Protein AF-A0A3B9P6A3-F1 (afdb_monomer_lite)

Sequence (168 aa):
MLKAAFFRQGESEEVLLLPADTHVDEFVAGLNRWLSVSSEVEALASCSGHWPGSMPKKVKRINRASNWPLEMHYDTPQTLGLDRLLLANATWLEFQQDLLVITMGTCITYNIVKDGAFKGGAISPGLQMRFRAMKDYTSDLPLVKGNPEAPILGTSTEGSLQAGVNVA

Structure (mmCIF, N/CA/C/O backbone):
data_AF-A0A3B9P6A3-F1
#
_entry.id   AF-A0A3B9P6A3-F1
#
loop_
_atom_site.group_PDB
_atom_site.id
_atom_site.type_symbol
_atom_site.label_atom_id
_atom_site.label_alt_id
_atom_site.label_comp_id
_atom_site.label_asym_id
_atom_site.label_entity_id
_atom_site.label_seq_id
_atom_site.pdbx_PDB_ins_code
_atom_site.Cartn_x
_atom_site.Cartn_y
_atom_site.Cartn_z
_atom_site.occupancy
_atom_site.B_iso_or_equiv
_atom_site.auth_seq_id
_atom_site.auth_comp_id
_atom_site.auth_asym_id
_atom_site.auth_atom_id
_atom_site.pdbx_PDB_model_num
ATOM 1 N N . MET A 1 1 ? 9.497 1.963 3.920 1.00 86.12 1 MET A N 1
ATOM 2 C CA . MET A 1 1 ? 9.186 3.315 4.430 1.00 86.12 1 MET A CA 1
ATOM 3 C C . MET A 1 1 ? 8.357 3.193 5.697 1.00 86.12 1 MET A C 1
ATOM 5 O O . MET A 1 1 ? 7.369 2.470 5.667 1.00 86.12 1 MET A O 1
ATOM 9 N N . LEU A 1 2 ? 8.741 3.889 6.764 1.00 89.62 2 LEU A N 1
ATOM 10 C CA . LEU A 1 2 ? 7.897 4.202 7.917 1.00 89.62 2 LEU A CA 1
ATOM 11 C C . LEU A 1 2 ? 7.116 5.475 7.603 1.00 89.62 2 LEU A C 1
ATOM 13 O O . LEU A 1 2 ? 7.660 6.412 7.013 1.00 89.62 2 LEU A O 1
ATOM 17 N N . LYS A 1 3 ? 5.835 5.487 7.962 1.00 92.88 3 LYS A N 1
ATOM 18 C CA . LYS A 1 3 ? 4.946 6.627 7.748 1.00 92.88 3 LYS A CA 1
ATOM 19 C C . LYS A 1 3 ? 4.063 6.811 8.971 1.00 92.88 3 LYS A C 1
ATOM 21 O O . LYS A 1 3 ? 3.505 5.831 9.459 1.00 92.88 3 LYS A O 1
ATOM 26 N N . ALA A 1 4 ? 3.928 8.042 9.440 1.00 94.12 4 ALA A N 1
ATOM 27 C CA . ALA A 1 4 ? 2.959 8.411 10.462 1.00 94.12 4 ALA A CA 1
ATOM 28 C C . ALA A 1 4 ? 2.490 9.845 10.237 1.00 94.12 4 ALA A C 1
ATOM 30 O O . ALA A 1 4 ? 3.199 10.639 9.623 1.00 94.12 4 ALA A O 1
ATOM 31 N N . ALA A 1 5 ? 1.307 10.168 10.737 1.00 95.31 5 ALA A N 1
ATOM 32 C CA . ALA A 1 5 ? 0.772 11.515 10.691 1.00 95.31 5 ALA A CA 1
ATOM 33 C C . ALA A 1 5 ? 0.089 11.844 12.018 1.00 95.31 5 ALA A C 1
ATOM 35 O O . ALA A 1 5 ? -0.533 10.974 12.634 1.00 95.31 5 ALA A O 1
ATOM 36 N N . PHE A 1 6 ? 0.240 13.091 12.448 1.00 94.69 6 PHE A N 1
ATOM 37 C CA . PHE A 1 6 ? -0.450 13.660 13.593 1.00 94.69 6 PHE A CA 1
ATOM 38 C C . PHE A 1 6 ? -1.627 14.490 13.097 1.00 94.69 6 PHE A C 1
ATOM 40 O O . PHE A 1 6 ? -1.457 15.354 12.236 1.00 94.69 6 PHE A O 1
ATOM 47 N N . PHE A 1 7 ? -2.811 14.208 13.634 1.00 92.56 7 PHE A N 1
ATOM 48 C CA . PHE A 1 7 ? -4.053 14.851 13.227 1.00 92.56 7 PHE A CA 1
ATOM 49 C C . PHE A 1 7 ? -4.631 15.683 14.370 1.00 92.56 7 PHE A C 1
ATOM 51 O O . PHE A 1 7 ? -4.654 15.231 15.517 1.00 92.56 7 PHE A O 1
ATOM 58 N N . ARG A 1 8 ? -5.171 16.859 14.044 1.00 89.88 8 ARG A N 1
ATOM 59 C CA . ARG A 1 8 ? -5.981 17.685 14.944 1.00 89.88 8 ARG A CA 1
ATOM 60 C C . ARG A 1 8 ? -7.248 18.103 14.209 1.00 89.88 8 ARG A C 1
ATOM 62 O O . ARG A 1 8 ? -7.180 18.574 13.085 1.00 89.88 8 ARG A O 1
ATOM 69 N N . GLN A 1 9 ? -8.409 17.893 14.833 1.00 87.56 9 GLN A N 1
ATOM 70 C CA . GLN A 1 9 ? -9.717 18.243 14.250 1.00 87.56 9 GLN A CA 1
ATOM 71 C C . GLN A 1 9 ? -9.951 17.666 12.835 1.00 87.56 9 GLN A C 1
ATOM 73 O O . GLN A 1 9 ? -10.637 18.268 12.020 1.00 87.56 9 GLN A O 1
ATOM 78 N N . GLY A 1 10 ? -9.396 16.481 12.551 1.00 84.38 10 GLY A N 1
ATOM 79 C CA . GLY A 1 10 ? -9.535 15.803 11.255 1.00 84.38 10 GLY A CA 1
ATOM 80 C C . GLY A 1 10 ? -8.490 16.196 10.206 1.00 84.38 10 GLY A C 1
ATOM 81 O O . GLY A 1 10 ? -8.373 15.511 9.195 1.00 84.38 10 GLY A O 1
ATOM 82 N N . GLU A 1 11 ? -7.673 17.219 10.459 1.00 87.75 11 GLU A N 1
ATOM 83 C CA . GLU A 1 11 ? -6.624 17.662 9.540 1.00 87.75 11 GLU A CA 1
ATOM 84 C C . GLU A 1 11 ? -5.249 17.156 9.979 1.00 87.75 11 GLU A C 1
ATOM 86 O O . GLU A 1 11 ? -4.933 17.124 11.171 1.00 87.75 11 GLU A O 1
ATOM 91 N N . SER A 1 12 ? -4.417 16.737 9.021 1.00 89.19 12 SER A N 1
ATOM 92 C CA . SER A 1 12 ? -3.033 16.349 9.305 1.00 89.19 12 SER A CA 1
ATOM 93 C C . SER A 1 12 ? -2.175 17.596 9.523 1.00 89.19 12 SER A C 1
ATOM 95 O O . SER A 1 12 ? -1.925 18.337 8.574 1.00 89.19 12 SER A O 1
ATOM 97 N N . GLU A 1 13 ? -1.685 17.800 10.744 1.00 90.81 13 GLU A N 1
ATOM 98 C CA . GLU A 1 13 ? -0.786 18.916 11.075 1.00 90.81 13 GLU A CA 1
ATOM 99 C C . GLU A 1 13 ? 0.673 18.584 10.743 1.00 90.81 13 GLU A C 1
ATOM 101 O O . GLU A 1 13 ? 1.433 19.445 10.306 1.00 90.81 13 GLU A O 1
ATOM 106 N N . GLU A 1 14 ? 1.080 17.328 10.943 1.00 93.12 14 GLU A N 1
ATOM 107 C CA . GLU A 1 14 ? 2.460 16.897 10.725 1.00 93.12 14 GLU A CA 1
ATOM 108 C C . GLU A 1 14 ? 2.513 15.475 10.158 1.00 93.12 14 GLU A C 1
ATOM 110 O O . GLU A 1 14 ? 1.732 14.606 10.550 1.00 93.12 14 GLU A O 1
ATOM 115 N N . VAL A 1 15 ? 3.462 15.220 9.253 1.00 95.06 15 VAL A N 1
ATOM 116 C CA . VAL A 1 15 ? 3.696 13.904 8.646 1.00 95.06 15 VAL A CA 1
ATOM 117 C C . VAL A 1 15 ? 5.168 13.526 8.793 1.00 95.06 15 VAL A C 1
ATOM 119 O O . VAL A 1 15 ? 6.057 14.288 8.424 1.00 95.06 15 VAL A O 1
ATOM 122 N N . LEU A 1 16 ? 5.426 12.316 9.286 1.00 93.25 16 LEU A N 1
ATOM 123 C CA . LEU A 1 16 ? 6.749 11.700 9.344 1.00 93.25 16 LEU A CA 1
ATOM 124 C C . LEU A 1 16 ? 6.866 10.641 8.250 1.00 93.25 16 LEU A C 1
ATOM 126 O O . LEU A 1 16 ? 6.068 9.702 8.200 1.00 93.25 16 LEU A O 1
ATOM 130 N N . LEU A 1 17 ? 7.880 10.772 7.393 1.00 92.81 17 LEU A N 1
ATOM 131 C CA . LEU A 1 17 ? 8.207 9.821 6.330 1.00 92.81 17 LEU A CA 1
ATOM 132 C C . LEU A 1 17 ? 9.687 9.459 6.423 1.00 92.81 17 LEU A C 1
ATOM 134 O O . LEU A 1 17 ? 10.546 10.279 6.115 1.00 92.81 17 LEU A O 1
ATOM 138 N N . LEU A 1 18 ? 9.979 8.223 6.823 1.00 89.94 18 LEU A N 1
ATOM 139 C CA . LEU A 1 18 ? 11.347 7.750 7.037 1.00 89.94 18 LEU A CA 1
ATOM 140 C C . LEU A 1 18 ? 11.605 6.435 6.275 1.00 89.94 18 LEU A C 1
ATOM 142 O O . LEU A 1 18 ? 10.673 5.660 6.030 1.00 89.94 18 LEU A O 1
ATOM 146 N N . PRO A 1 19 ? 12.848 6.128 5.874 1.00 86.19 19 PRO A N 1
ATOM 147 C CA . PRO A 1 19 ? 13.219 4.795 5.387 1.00 86.19 19 PRO A CA 1
ATOM 148 C C . PRO A 1 19 ? 12.946 3.700 6.443 1.00 86.19 19 PRO A C 1
ATOM 150 O O . PRO A 1 19 ? 13.052 3.957 7.638 1.00 86.19 19 PRO A O 1
ATOM 153 N N . ALA A 1 20 ? 12.554 2.484 6.022 1.00 70.62 20 ALA A N 1
ATOM 154 C CA . ALA A 1 20 ? 12.029 1.454 6.942 1.00 70.62 20 ALA A CA 1
ATOM 155 C C . ALA A 1 20 ? 13.045 0.837 7.911 1.00 70.62 20 ALA A C 1
ATOM 157 O O . ALA A 1 20 ? 12.653 0.444 9.007 1.00 70.62 20 ALA A O 1
ATOM 158 N N . ASP A 1 21 ? 14.322 0.803 7.533 1.00 71.31 21 ASP A N 1
ATOM 159 C CA . ASP A 1 21 ? 15.276 -0.122 8.154 1.00 71.31 21 ASP A CA 1
ATOM 160 C C . ASP A 1 21 ? 16.417 0.583 8.904 1.00 71.31 21 ASP A C 1
ATOM 162 O O . ASP A 1 21 ? 17.205 -0.068 9.580 1.00 71.31 21 ASP A O 1
ATOM 166 N N . THR A 1 22 ? 16.498 1.916 8.828 1.00 75.75 22 THR A N 1
ATOM 167 C CA . THR A 1 22 ? 17.587 2.704 9.440 1.00 75.75 22 THR A CA 1
ATOM 168 C C . THR A 1 22 ? 17.113 3.773 10.427 1.00 75.75 22 THR A C 1
ATOM 170 O O . THR A 1 22 ? 17.944 4.409 11.064 1.00 75.75 22 THR A O 1
ATOM 173 N N . HIS A 1 23 ? 15.797 3.966 10.588 1.00 85.62 23 HIS A N 1
ATOM 174 C CA . HIS A 1 23 ? 15.233 5.103 11.338 1.00 85.62 23 HIS A CA 1
ATOM 175 C C . HIS A 1 23 ? 14.094 4.717 12.293 1.00 85.62 23 HIS A C 1
ATOM 177 O O . HIS A 1 23 ? 13.225 5.535 12.587 1.00 85.62 23 HIS A O 1
ATOM 183 N N . VAL A 1 24 ? 14.061 3.474 12.786 1.00 88.81 24 VAL A N 1
ATOM 184 C CA . VAL A 1 24 ? 13.012 3.035 13.729 1.00 88.81 24 VAL A CA 1
ATOM 185 C C . VAL A 1 24 ? 13.034 3.871 15.012 1.00 88.81 24 VAL A C 1
ATOM 187 O O . VAL A 1 24 ? 11.978 4.295 15.474 1.00 88.81 24 VAL A O 1
ATOM 190 N N . ASP A 1 25 ? 14.216 4.167 15.555 1.00 90.75 25 ASP A N 1
ATOM 191 C CA . ASP A 1 25 ? 14.341 4.960 16.784 1.00 90.75 25 ASP A CA 1
ATOM 192 C C . ASP A 1 25 ? 13.911 6.417 16.579 1.00 90.75 25 ASP A C 1
ATOM 194 O O . ASP A 1 25 ? 13.189 6.972 17.405 1.00 90.75 25 ASP A O 1
ATOM 198 N N . GLU A 1 26 ? 14.280 7.018 15.446 1.00 92.69 26 GLU A N 1
ATOM 199 C CA . GLU A 1 26 ? 13.836 8.363 15.060 1.00 92.69 26 GLU A CA 1
ATOM 200 C C . GLU A 1 26 ? 12.313 8.415 14.883 1.00 92.69 26 GLU A C 1
ATOM 202 O O . GLU A 1 26 ? 11.646 9.322 15.384 1.00 92.69 26 GLU A O 1
ATOM 207 N N . PHE A 1 27 ? 11.742 7.398 14.237 1.00 93.25 27 PHE A N 1
ATOM 208 C CA . PHE A 1 27 ? 10.301 7.266 14.078 1.00 93.25 27 PHE A CA 1
ATOM 209 C C . PHE A 1 27 ? 9.594 7.178 15.435 1.00 93.25 27 PHE A C 1
ATOM 211 O O . PHE A 1 27 ? 8.649 7.923 15.693 1.00 93.25 27 PHE A O 1
ATOM 218 N N . VAL A 1 28 ? 10.081 6.320 16.336 1.00 93.25 28 VAL A N 1
ATOM 219 C CA . VAL A 1 28 ? 9.543 6.170 17.697 1.00 93.25 28 VAL A CA 1
ATOM 220 C C . VAL A 1 28 ? 9.685 7.463 18.507 1.00 93.25 28 VAL A C 1
ATOM 222 O O . VAL A 1 28 ? 8.759 7.830 19.235 1.00 93.25 28 VAL A O 1
ATOM 225 N N . ALA A 1 29 ? 10.798 8.187 18.372 1.00 93.62 29 ALA A N 1
ATOM 226 C CA . ALA A 1 29 ? 10.992 9.482 19.021 1.00 93.62 29 ALA A CA 1
ATOM 227 C C . ALA A 1 29 ? 9.955 10.516 18.549 1.00 93.62 29 ALA A C 1
ATOM 229 O O . ALA A 1 29 ? 9.345 11.196 19.379 1.00 93.62 29 ALA A O 1
ATOM 230 N N . GLY A 1 30 ? 9.685 10.576 17.240 1.00 93.81 30 GLY A N 1
ATOM 231 C CA . GLY A 1 30 ? 8.635 11.419 16.667 1.00 93.81 30 GLY A CA 1
ATOM 232 C C . GLY A 1 30 ? 7.241 11.094 17.217 1.00 93.81 30 GLY A C 1
ATOM 233 O O . GLY A 1 30 ? 6.507 11.999 17.616 1.00 93.81 30 GLY A O 1
ATOM 234 N N . LEU A 1 31 ? 6.907 9.804 17.342 1.00 94.31 31 LEU A N 1
ATOM 235 C CA . LEU A 1 31 ? 5.644 9.371 17.951 1.00 94.31 31 LEU A CA 1
ATOM 236 C C . LEU A 1 31 ? 5.536 9.781 19.426 1.00 94.31 31 LEU A C 1
ATOM 238 O O . LEU A 1 31 ? 4.493 10.276 19.847 1.00 94.31 31 LEU A O 1
ATOM 242 N N . ASN A 1 32 ? 6.597 9.605 20.219 1.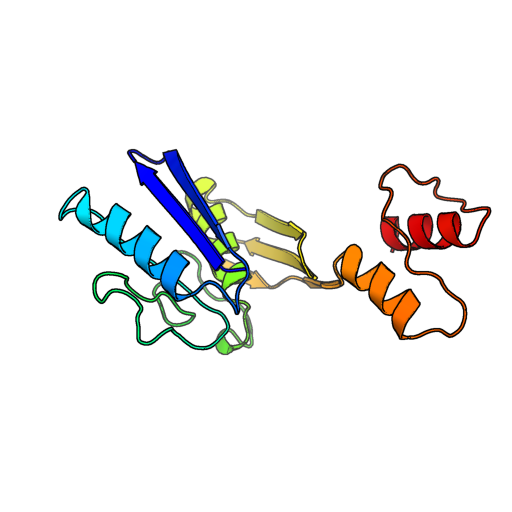00 94.62 32 ASN A N 1
ATOM 243 C CA . ASN A 1 32 ? 6.598 9.994 21.633 1.00 94.62 32 ASN A CA 1
ATOM 244 C C . ASN A 1 32 ? 6.400 11.501 21.820 1.00 94.62 32 ASN A C 1
ATOM 246 O O . ASN A 1 32 ? 5.674 11.914 22.725 1.00 94.62 32 ASN A O 1
ATOM 250 N N . ARG A 1 33 ? 6.992 12.318 20.940 1.00 94.88 33 ARG A N 1
ATOM 251 C CA . ARG A 1 33 ? 6.766 13.767 20.920 1.00 94.88 33 ARG A CA 1
ATOM 252 C C . ARG A 1 33 ? 5.280 14.077 20.732 1.00 94.88 33 ARG A C 1
ATOM 254 O O . ARG A 1 33 ? 4.723 14.803 21.548 1.00 94.88 33 ARG A O 1
ATOM 261 N N . TRP A 1 34 ? 4.610 13.480 19.747 1.00 94.75 34 TRP A N 1
ATOM 262 C CA . TRP A 1 34 ? 3.168 13.689 19.543 1.00 94.75 34 TRP A CA 1
ATOM 263 C C . TRP A 1 34 ? 2.312 13.181 20.707 1.00 94.75 34 TRP A C 1
ATOM 265 O O . TRP A 1 34 ? 1.407 13.875 21.161 1.00 94.75 34 TRP A O 1
ATOM 275 N N . LEU A 1 35 ? 2.641 12.014 21.262 1.00 93.25 35 LEU A N 1
ATOM 276 C CA . LEU A 1 35 ? 1.946 11.435 22.418 1.00 93.25 35 LEU A CA 1
ATOM 277 C C . LEU A 1 35 ? 2.113 12.246 23.715 1.00 93.25 35 LEU A C 1
ATOM 279 O O . LEU A 1 35 ? 1.375 12.009 24.674 1.00 93.25 35 LEU A O 1
ATOM 283 N N . SER A 1 36 ? 3.083 13.164 23.771 1.00 92.56 36 SER A N 1
ATOM 284 C CA . SER A 1 36 ? 3.281 14.082 24.899 1.00 92.56 36 SER A CA 1
ATOM 285 C C . SER A 1 36 ? 2.453 15.367 24.810 1.00 92.56 36 SER A C 1
ATOM 287 O O . SER A 1 36 ? 2.330 16.061 25.816 1.00 92.56 36 SER A O 1
ATOM 289 N N . VAL A 1 37 ? 1.851 15.671 23.649 1.00 90.31 37 VAL A N 1
ATOM 290 C CA . VAL A 1 37 ? 1.073 16.908 23.439 1.00 90.31 37 VAL A CA 1
ATOM 291 C C . VAL A 1 37 ? -0.192 16.938 24.305 1.00 90.31 37 VAL A C 1
ATOM 293 O O . VAL A 1 37 ? -0.563 17.991 24.813 1.00 90.31 37 VAL A O 1
ATOM 296 N N . SER A 1 38 ? -0.861 15.795 24.482 1.00 85.19 38 SER A N 1
ATOM 297 C CA . SER A 1 38 ? -2.039 15.653 25.347 1.00 85.19 38 SER A CA 1
ATOM 298 C C . SER A 1 38 ? -2.235 14.192 25.764 1.00 85.19 38 SER A C 1
ATOM 300 O O . SER A 1 38 ? -1.848 13.268 25.048 1.00 85.19 38 SER A O 1
ATOM 302 N N . SER A 1 39 ? -2.874 13.965 26.915 1.00 83.00 39 SER A N 1
ATOM 303 C CA . SER A 1 39 ? -3.304 12.629 27.347 1.00 83.00 39 SER A CA 1
ATOM 304 C C . SER A 1 39 ? -4.424 12.036 26.488 1.00 83.00 39 SER A C 1
ATOM 306 O O . SER A 1 39 ? -4.617 10.825 26.530 1.00 83.00 39 SER A O 1
ATOM 308 N N . GLU A 1 40 ? -5.140 12.867 25.728 1.00 86.69 40 GLU A N 1
ATOM 309 C CA . GLU A 1 40 ? -6.273 12.468 24.879 1.00 86.69 40 GLU A CA 1
ATOM 310 C C . GLU A 1 40 ? -5.852 11.943 23.500 1.00 86.69 40 GLU A C 1
ATOM 312 O O . GLU A 1 40 ? -6.685 11.431 22.759 1.00 86.69 40 GLU A O 1
ATOM 317 N N . VAL A 1 41 ? -4.569 12.058 23.137 1.00 86.00 41 VAL A N 1
ATOM 318 C CA . VAL A 1 41 ? -4.078 11.576 21.841 1.00 86.00 41 VAL A CA 1
ATOM 319 C C . VAL A 1 41 ? -4.232 10.058 21.763 1.00 86.00 41 VAL A C 1
ATOM 321 O O . VAL A 1 41 ? -3.537 9.306 22.453 1.00 86.00 41 VAL A O 1
ATOM 324 N N . GLU A 1 42 ? -5.105 9.603 20.869 1.00 90.38 42 GLU A N 1
ATOM 325 C CA . GLU A 1 42 ? -5.169 8.206 20.465 1.00 90.38 42 GLU A CA 1
ATOM 326 C C . GLU A 1 42 ? -4.179 7.940 19.330 1.00 90.38 42 GLU A C 1
ATOM 328 O O . GLU A 1 42 ? -4.100 8.692 18.361 1.00 90.38 42 GLU A O 1
ATOM 333 N N . ALA A 1 43 ? -3.423 6.848 19.433 1.00 93.69 43 ALA A N 1
ATOM 334 C CA . ALA A 1 43 ? -2.496 6.437 18.389 1.00 93.69 43 ALA A CA 1
ATOM 335 C C . ALA A 1 43 ? -2.783 5.006 17.949 1.00 93.69 43 ALA A C 1
ATOM 337 O O . ALA A 1 43 ? -2.840 4.082 18.765 1.00 93.69 43 ALA A O 1
ATOM 338 N N . LEU A 1 44 ? -2.920 4.833 16.639 1.00 93.88 44 LEU A N 1
ATOM 339 C CA . LEU A 1 44 ? -3.124 3.554 15.976 1.00 93.88 44 LEU A CA 1
ATOM 340 C C . LEU A 1 44 ? -1.982 3.340 14.986 1.00 93.88 44 LEU A C 1
ATOM 342 O O . LEU A 1 44 ? -1.611 4.258 14.257 1.00 93.88 44 LEU A O 1
ATOM 346 N N . ALA A 1 45 ? -1.420 2.135 14.945 1.00 93.50 45 ALA A N 1
ATOM 347 C CA . ALA A 1 45 ? -0.388 1.805 13.969 1.00 93.50 45 ALA A CA 1
ATOM 348 C C . ALA A 1 45 ? -0.484 0.362 13.486 1.00 93.50 45 ALA A C 1
ATOM 350 O O . ALA A 1 45 ? -0.958 -0.537 14.184 1.00 93.50 45 ALA A O 1
ATOM 351 N N . SER A 1 46 ? 0.010 0.149 12.272 1.00 92.31 46 SER A N 1
ATOM 352 C CA . SER A 1 46 ? 0.008 -1.133 11.584 1.00 92.31 46 SER A CA 1
ATOM 353 C C . SER A 1 46 ? 1.379 -1.374 10.945 1.00 92.31 46 SER A C 1
ATOM 355 O O . SER A 1 46 ? 2.073 -0.421 10.589 1.00 92.31 46 SER A O 1
ATOM 357 N N . CYS A 1 47 ? 1.781 -2.635 10.797 1.00 88.31 47 CYS A N 1
ATOM 358 C CA . CYS A 1 47 ? 3.012 -3.005 10.102 1.00 88.31 47 CYS A CA 1
ATOM 359 C C . CYS A 1 47 ? 2.822 -4.332 9.356 1.00 88.31 47 CYS A C 1
ATOM 361 O O . CYS A 1 47 ? 2.159 -5.245 9.854 1.00 88.31 47 CYS A O 1
ATOM 363 N N . SER A 1 48 ? 3.412 -4.447 8.165 1.00 79.12 48 SER A N 1
ATOM 364 C CA . SER A 1 48 ? 3.465 -5.703 7.403 1.00 79.12 48 SER A CA 1
ATOM 365 C C . SER A 1 48 ? 4.544 -6.663 7.917 1.00 79.12 48 SER A C 1
ATOM 367 O O . SER A 1 48 ? 4.451 -7.861 7.666 1.00 79.12 48 SER A O 1
ATOM 369 N N . GLY A 1 49 ? 5.538 -6.147 8.647 1.00 80.38 49 GLY A N 1
ATOM 370 C CA . GLY A 1 49 ? 6.647 -6.908 9.222 1.00 80.38 49 GLY A CA 1
ATOM 371 C C . GLY A 1 49 ? 6.620 -6.981 10.749 1.00 80.38 49 GLY A C 1
ATOM 372 O O . GLY A 1 49 ? 5.560 -6.974 11.383 1.00 80.38 49 GLY A O 1
ATOM 373 N N . HIS A 1 50 ? 7.813 -7.056 11.338 1.00 85.38 50 HIS A N 1
ATOM 374 C CA . HIS A 1 50 ? 8.003 -7.095 12.784 1.00 85.38 50 HIS A CA 1
ATOM 375 C C . HIS A 1 50 ? 7.486 -5.813 13.456 1.00 85.38 50 HIS A C 1
ATOM 377 O O . HIS A 1 50 ? 7.706 -4.709 12.961 1.00 85.38 50 HIS A O 1
ATOM 383 N N . TRP A 1 51 ? 6.801 -5.969 14.590 1.00 88.69 51 TRP A N 1
ATOM 384 C CA . TRP A 1 51 ? 6.373 -4.848 15.423 1.00 88.69 51 TRP A CA 1
ATOM 385 C C . TRP A 1 51 ? 7.538 -4.424 16.324 1.00 88.69 51 TRP A C 1
ATOM 387 O O . TRP A 1 51 ? 7.954 -5.248 17.139 1.00 88.69 51 TRP A O 1
ATOM 397 N N . PRO A 1 52 ? 8.064 -3.189 16.215 1.00 87.38 52 PRO A N 1
ATOM 398 C CA . PRO A 1 52 ? 9.225 -2.780 16.996 1.00 87.38 52 PRO A CA 1
ATOM 399 C C . PRO A 1 52 ? 8.982 -2.911 18.503 1.00 87.38 52 PRO A C 1
ATOM 401 O O . PRO A 1 52 ? 7.989 -2.405 19.024 1.00 87.38 52 PRO A O 1
ATOM 404 N N . GLY A 1 53 ? 9.908 -3.546 19.226 1.00 89.12 53 GLY A N 1
ATOM 405 C CA . GLY A 1 53 ? 9.838 -3.636 20.691 1.00 89.12 53 GLY A CA 1
ATOM 406 C C . GLY A 1 53 ? 9.908 -2.270 21.390 1.00 89.12 53 GLY A C 1
ATOM 407 O O . GLY A 1 53 ? 9.380 -2.114 22.487 1.00 89.12 53 GLY A O 1
ATOM 408 N N . SER A 1 54 ? 10.507 -1.273 20.731 1.00 90.94 54 SER A N 1
ATOM 409 C CA . SER A 1 54 ? 10.574 0.122 21.179 1.00 90.94 54 SER A CA 1
ATOM 410 C C . SER A 1 54 ? 9.283 0.915 20.943 1.00 90.94 54 SER A C 1
ATOM 412 O O . SER A 1 54 ? 9.195 2.066 21.367 1.00 90.94 54 SER A O 1
ATOM 414 N N . MET A 1 55 ? 8.269 0.332 20.292 1.00 92.62 55 MET A N 1
ATOM 415 C CA . MET A 1 55 ? 7.029 1.042 19.993 1.00 92.62 55 MET A CA 1
ATOM 416 C C . MET A 1 55 ? 6.325 1.495 21.287 1.00 92.62 55 MET A C 1
ATOM 418 O O . MET A 1 55 ? 6.174 0.687 22.212 1.00 92.62 55 MET A O 1
ATOM 422 N N . PRO A 1 56 ? 5.854 2.754 21.387 1.00 93.19 56 PRO A N 1
ATOM 423 C CA . PRO A 1 56 ? 5.249 3.241 22.622 1.00 93.19 56 PRO A CA 1
ATOM 424 C C . PRO A 1 56 ? 3.992 2.441 22.983 1.00 93.19 56 PRO A C 1
ATOM 426 O O . PRO A 1 56 ? 3.117 2.241 22.144 1.00 93.19 56 PRO A O 1
ATOM 429 N N . LYS A 1 57 ? 3.850 2.041 24.256 1.00 91.06 57 LYS A N 1
ATOM 430 C CA . LYS A 1 57 ? 2.717 1.215 24.735 1.00 91.06 57 LYS A CA 1
ATOM 431 C C . LYS A 1 57 ? 1.335 1.837 24.498 1.00 91.06 57 LYS A C 1
ATOM 433 O O . LYS A 1 57 ? 0.349 1.112 24.443 1.00 91.06 57 LYS A O 1
ATOM 438 N N . LYS A 1 58 ? 1.260 3.169 24.387 1.00 91.50 58 LYS A N 1
ATOM 439 C CA . LYS A 1 58 ? 0.020 3.896 24.071 1.00 91.50 58 LYS A CA 1
ATOM 440 C C . LYS A 1 58 ? -0.434 3.697 22.620 1.00 91.50 58 LYS A C 1
ATOM 442 O O . LYS A 1 58 ? -1.604 3.921 22.331 1.00 91.50 58 LYS A O 1
ATOM 447 N N . VAL A 1 59 ? 0.462 3.284 21.719 1.00 94.75 59 VAL A N 1
ATOM 448 C CA . VAL A 1 59 ? 0.108 3.009 20.326 1.00 94.75 59 VAL A CA 1
ATOM 449 C C . VAL A 1 59 ? -0.578 1.651 20.242 1.00 94.75 59 VAL A C 1
ATOM 451 O O . VAL A 1 59 ? 0.035 0.602 20.446 1.00 94.75 59 VAL A O 1
ATOM 454 N N . LYS A 1 60 ? -1.864 1.672 19.908 1.00 93.50 60 LYS A N 1
ATOM 455 C CA . LYS A 1 60 ? -2.679 0.476 19.711 1.00 93.50 60 LYS A CA 1
ATOM 456 C C . LYS A 1 60 ? -2.352 -0.130 18.341 1.00 93.50 60 LYS A C 1
ATOM 458 O O . LYS A 1 60 ? -2.393 0.547 17.312 1.00 93.50 60 LYS A O 1
ATOM 463 N N . ARG A 1 61 ? -2.026 -1.423 18.315 1.00 93.19 61 ARG A N 1
ATOM 464 C CA . ARG A 1 61 ? -1.763 -2.146 17.065 1.00 93.19 61 ARG A CA 1
ATOM 465 C C . ARG A 1 61 ? -3.073 -2.521 16.382 1.00 93.19 61 ARG A C 1
ATOM 467 O O . ARG A 1 61 ? -3.863 -3.268 16.954 1.00 93.19 61 ARG A O 1
ATOM 474 N N . ILE A 1 62 ? -3.243 -2.096 15.135 1.00 93.50 62 ILE A N 1
ATOM 475 C CA . ILE A 1 62 ? -4.319 -2.568 14.255 1.00 93.50 62 ILE A CA 1
ATOM 476 C C . ILE A 1 62 ? -3.789 -3.653 13.319 1.00 93.50 62 ILE A C 1
ATOM 478 O O . ILE A 1 62 ? -2.654 -3.594 12.836 1.00 93.50 62 ILE A O 1
ATOM 482 N N . ASN A 1 63 ? -4.590 -4.692 13.110 1.00 92.38 63 ASN A N 1
ATOM 483 C CA . ASN A 1 63 ? -4.236 -5.843 12.290 1.00 92.38 63 ASN A CA 1
ATOM 484 C C . ASN A 1 63 ? -5.490 -6.436 11.625 1.00 92.38 63 ASN A C 1
ATOM 486 O O . ASN A 1 63 ? -6.597 -5.940 11.796 1.00 92.38 63 ASN A O 1
ATOM 490 N N . ARG A 1 64 ? -5.325 -7.513 10.854 1.00 91.12 64 ARG A N 1
ATOM 491 C CA . ARG A 1 64 ? -6.421 -8.134 10.088 1.00 91.12 64 ARG A CA 1
ATOM 492 C C . ARG A 1 64 ? -7.591 -8.618 10.949 1.00 91.12 64 ARG A C 1
ATOM 494 O O . ARG A 1 64 ? -8.705 -8.639 10.457 1.00 91.12 64 ARG A O 1
ATOM 501 N N . ALA A 1 65 ? -7.337 -8.986 12.203 1.00 90.12 65 ALA A N 1
ATOM 502 C CA . ALA A 1 65 ? -8.346 -9.450 13.152 1.00 90.12 65 ALA A CA 1
ATOM 503 C C . ALA A 1 65 ? -8.976 -8.314 13.980 1.00 90.12 65 ALA A C 1
ATOM 505 O O . ALA A 1 65 ? -9.797 -8.583 14.851 1.00 90.12 65 ALA A O 1
ATOM 506 N N . SER A 1 66 ? -8.579 -7.056 13.760 1.00 92.75 66 SER A N 1
ATOM 507 C CA . SER A 1 66 ? -9.275 -5.904 14.337 1.00 92.75 66 SER A CA 1
ATOM 508 C C . SER A 1 66 ? -10.710 -5.805 13.800 1.00 92.75 66 SER A C 1
ATOM 510 O O . SER A 1 66 ? -11.027 -6.366 12.754 1.00 92.75 66 SER A O 1
ATOM 512 N N . ASN A 1 67 ? -11.575 -5.072 14.502 1.00 92.44 67 ASN A N 1
ATOM 513 C CA . ASN A 1 67 ? -12.924 -4.799 14.013 1.00 92.44 67 ASN A CA 1
ATOM 514 C C . ASN A 1 67 ? -12.854 -3.759 12.891 1.00 92.44 67 ASN A C 1
ATOM 516 O O . ASN A 1 67 ? -12.344 -2.658 13.105 1.00 92.44 67 ASN A O 1
ATOM 520 N N . TRP A 1 68 ? -13.364 -4.115 11.714 1.00 95.44 68 TRP A N 1
ATOM 521 C CA . TRP A 1 68 ? -13.362 -3.266 10.525 1.00 95.44 68 TRP A CA 1
ATOM 522 C C . TRP A 1 68 ? -14.791 -2.843 10.157 1.00 95.44 68 TRP A C 1
ATOM 524 O O . TRP A 1 68 ? -15.703 -3.653 10.314 1.00 95.44 68 TRP A O 1
ATOM 534 N N . PRO A 1 69 ? -14.998 -1.601 9.678 1.00 96.06 69 PRO A N 1
ATOM 535 C CA . PRO A 1 69 ? -16.297 -1.134 9.187 1.00 96.06 69 PRO A CA 1
ATOM 536 C C . PRO A 1 69 ? -16.915 -1.984 8.070 1.00 96.06 69 PRO A C 1
ATOM 538 O O . PRO A 1 69 ? -18.132 -2.124 8.020 1.00 96.06 69 PRO A O 1
ATOM 541 N N . LEU A 1 70 ? -16.088 -2.509 7.165 1.00 97.50 70 LEU A N 1
ATOM 542 C CA . LEU A 1 70 ? -16.525 -3.338 6.046 1.00 97.50 70 LEU A CA 1
ATOM 543 C C . LEU A 1 70 ? -16.651 -4.809 6.441 1.00 97.50 70 LEU A C 1
ATOM 545 O O . LEU A 1 70 ? -15.772 -5.363 7.107 1.00 97.50 70 LEU A O 1
ATOM 549 N N . GLU A 1 71 ? -17.676 -5.475 5.912 1.00 96.81 71 GLU A N 1
ATOM 550 C CA . GLU A 1 71 ? -17.733 -6.936 5.918 1.00 96.81 71 GLU A CA 1
ATOM 551 C C . GLU A 1 71 ? -16.619 -7.522 5.039 1.00 96.81 71 GLU A C 1
ATOM 553 O O . GLU A 1 71 ? -16.268 -6.995 3.979 1.00 96.81 71 GLU A O 1
ATOM 558 N N . MET A 1 72 ? -16.051 -8.648 5.466 1.00 96.12 72 MET A N 1
ATOM 559 C CA . MET A 1 72 ? -14.914 -9.270 4.789 1.00 96.12 72 MET A CA 1
ATOM 560 C C . MET A 1 72 ? -15.364 -10.418 3.891 1.00 96.12 72 MET A C 1
ATOM 562 O O . MET A 1 72 ? -15.450 -11.562 4.326 1.00 96.12 72 MET A O 1
ATOM 566 N N . HIS A 1 73 ? -15.624 -10.111 2.619 1.00 96.62 73 HIS A N 1
ATOM 567 C CA . HIS A 1 73 ? -16.015 -11.081 1.591 1.00 96.62 73 HIS A CA 1
ATOM 568 C C . HIS A 1 73 ? -14.828 -11.375 0.673 1.00 96.62 73 HIS A C 1
ATOM 570 O O . HIS A 1 73 ? -14.810 -11.054 -0.515 1.00 96.62 73 HIS A O 1
ATOM 576 N N . TYR A 1 74 ? -13.802 -11.970 1.267 1.00 96.06 74 TYR A N 1
ATOM 577 C CA . TYR A 1 74 ? -12.583 -12.376 0.589 1.00 96.06 74 TYR A CA 1
ATOM 578 C C . TYR A 1 74 ? -12.252 -13.792 1.042 1.00 96.06 74 TYR A C 1
ATOM 580 O O . TYR A 1 74 ? -12.268 -14.038 2.242 1.00 96.06 74 TYR A O 1
ATOM 588 N N . ASP A 1 75 ? -11.945 -14.704 0.120 1.00 97.00 75 ASP A N 1
ATOM 589 C CA . ASP A 1 75 ? -11.814 -16.138 0.440 1.00 97.00 75 ASP A CA 1
ATOM 590 C C . ASP A 1 75 ? -10.702 -16.432 1.457 1.00 97.00 75 ASP A C 1
ATOM 592 O O . ASP A 1 75 ? -10.770 -17.385 2.232 1.00 97.00 75 ASP A O 1
ATOM 596 N N . THR A 1 76 ? -9.660 -15.598 1.469 1.00 95.44 76 THR A N 1
ATOM 597 C CA . THR A 1 76 ? -8.508 -15.740 2.364 1.00 95.44 76 THR A CA 1
ATOM 598 C C . THR A 1 76 ? -8.230 -14.427 3.105 1.00 95.44 76 THR A C 1
ATOM 600 O O . THR A 1 76 ? -7.228 -13.760 2.828 1.00 95.44 76 THR A O 1
ATOM 603 N N . PRO A 1 77 ? -9.094 -13.993 4.038 1.00 93.69 77 PRO A N 1
ATOM 604 C CA . PRO A 1 77 ? -8.977 -12.679 4.683 1.00 93.69 77 PRO A CA 1
ATOM 605 C C . PRO A 1 77 ? -7.649 -12.504 5.444 1.00 93.69 77 PRO A C 1
ATOM 607 O O . PRO A 1 77 ? -7.099 -11.406 5.522 1.00 93.69 77 PRO A O 1
ATOM 610 N N . GLN A 1 78 ? -7.061 -13.600 5.924 1.00 92.25 78 GLN A N 1
ATOM 611 C CA . GLN A 1 78 ? -5.752 -13.649 6.574 1.00 92.25 78 GLN A CA 1
ATOM 612 C C . GLN A 1 78 ? -4.576 -13.284 5.654 1.00 92.25 78 GLN A C 1
ATOM 614 O O . GLN A 1 78 ? -3.535 -12.855 6.152 1.00 92.25 78 GLN A O 1
ATOM 619 N N . THR A 1 79 ? -4.716 -13.435 4.332 1.00 93.25 79 THR A N 1
ATOM 620 C CA . THR A 1 79 ? -3.657 -13.100 3.362 1.00 93.25 79 THR A CA 1
ATOM 621 C C . THR A 1 79 ? -3.785 -11.678 2.819 1.00 93.25 79 THR A C 1
ATOM 623 O O . THR A 1 79 ? -2.849 -11.182 2.192 1.00 93.25 79 THR A O 1
ATOM 626 N N . LEU A 1 80 ? -4.906 -10.990 3.075 1.00 94.50 80 LEU A N 1
ATOM 627 C CA . LEU A 1 80 ? -5.152 -9.652 2.545 1.00 94.50 80 LEU A CA 1
ATOM 628 C C . LEU A 1 80 ? -4.075 -8.659 3.014 1.00 94.50 80 LEU A C 1
ATOM 630 O O . LEU A 1 80 ? -3.673 -8.651 4.180 1.00 94.50 80 LEU A O 1
ATOM 634 N N . GLY A 1 81 ? -3.592 -7.806 2.111 1.00 93.12 81 GLY A N 1
ATOM 635 C CA . GLY A 1 81 ? -2.676 -6.718 2.459 1.00 93.12 81 GLY A CA 1
ATOM 636 C C . GLY A 1 81 ? -3.305 -5.782 3.495 1.00 93.12 81 GLY A C 1
ATOM 637 O O . GLY A 1 81 ? -4.453 -5.370 3.346 1.00 93.12 81 GLY A O 1
ATOM 638 N N . LEU A 1 82 ? -2.573 -5.463 4.566 1.00 92.69 82 LEU A N 1
ATOM 639 C CA . LEU A 1 82 ? -3.097 -4.600 5.631 1.00 92.69 82 LEU A CA 1
ATOM 640 C C . LEU A 1 82 ? -3.308 -3.162 5.139 1.00 92.69 82 LEU A C 1
ATOM 642 O O . LEU A 1 82 ? -4.242 -2.496 5.563 1.00 92.69 82 LEU A O 1
ATOM 646 N N . ASP A 1 83 ? -2.479 -2.719 4.199 1.00 92.31 83 ASP A N 1
ATOM 647 C CA . ASP A 1 83 ? -2.649 -1.476 3.452 1.00 92.31 83 ASP A CA 1
ATOM 648 C C . ASP A 1 83 ? -3.957 -1.465 2.649 1.00 92.31 83 ASP A C 1
ATOM 650 O O . ASP A 1 83 ? -4.737 -0.524 2.772 1.00 92.31 83 ASP A O 1
ATOM 654 N N . ARG A 1 84 ? -4.242 -2.533 1.895 1.00 95.56 84 ARG A N 1
ATOM 655 C CA . ARG A 1 84 ? -5.491 -2.693 1.132 1.00 95.56 84 ARG A CA 1
ATOM 656 C C . ARG A 1 84 ? -6.715 -2.622 2.046 1.00 95.56 84 ARG A C 1
ATOM 658 O O . ARG A 1 84 ? -7.682 -1.939 1.720 1.00 95.56 84 ARG A O 1
ATOM 665 N N . LEU A 1 85 ? -6.646 -3.286 3.201 1.00 95.06 85 LEU A N 1
ATOM 666 C CA . LEU A 1 85 ? -7.708 -3.287 4.207 1.00 95.06 85 LEU A CA 1
ATOM 667 C C . LEU A 1 85 ? -7.930 -1.896 4.816 1.00 95.06 85 LEU A C 1
ATOM 669 O O . LEU A 1 85 ? -9.069 -1.440 4.895 1.00 95.06 85 LEU A O 1
ATOM 673 N N . LEU A 1 86 ? -6.851 -1.211 5.207 1.00 94.88 86 LEU A N 1
ATOM 674 C CA . LEU A 1 86 ? -6.902 0.143 5.764 1.00 94.88 86 LEU A CA 1
ATOM 675 C C . LEU A 1 86 ? -7.508 1.139 4.781 1.00 94.88 86 LEU A C 1
ATOM 677 O O . LEU A 1 86 ? -8.403 1.891 5.149 1.00 94.88 86 LEU A O 1
ATOM 681 N N . LEU A 1 87 ? -7.033 1.123 3.536 1.00 95.50 87 LEU A N 1
ATOM 682 C CA . LEU A 1 87 ? -7.479 2.046 2.500 1.00 95.50 87 LEU A CA 1
ATOM 683 C C . LEU A 1 87 ? -8.949 1.829 2.156 1.00 95.50 87 LEU A C 1
ATOM 685 O O . LEU A 1 87 ? -9.709 2.787 2.162 1.00 95.50 87 LEU A O 1
ATOM 689 N N . ALA A 1 88 ? -9.372 0.581 1.938 1.00 97.12 88 ALA A N 1
ATOM 690 C CA . ALA A 1 88 ? -10.769 0.285 1.642 1.00 97.12 88 ALA A CA 1
ATOM 691 C C . ALA A 1 88 ? -11.712 0.744 2.766 1.00 97.12 88 ALA A C 1
ATOM 693 O O . ALA A 1 88 ? -12.730 1.371 2.487 1.00 97.12 88 ALA A O 1
ATOM 694 N N . ASN A 1 89 ? -11.357 0.488 4.030 1.00 96.62 89 ASN A N 1
ATOM 695 C CA . ASN A 1 89 ? -12.175 0.916 5.166 1.00 96.62 89 ASN A CA 1
ATOM 696 C C . ASN A 1 89 ? -12.165 2.436 5.358 1.00 96.62 89 ASN A C 1
ATOM 698 O O . ASN A 1 89 ? -13.216 3.008 5.620 1.00 96.62 89 ASN A O 1
ATOM 702 N N . ALA A 1 90 ? -11.016 3.100 5.203 1.00 94.94 90 ALA A N 1
ATOM 703 C CA . ALA A 1 90 ? -10.939 4.556 5.295 1.00 94.94 90 ALA A CA 1
ATOM 704 C C . ALA A 1 90 ? -11.781 5.232 4.201 1.00 94.94 90 ALA A C 1
ATOM 706 O O . ALA A 1 90 ? -12.558 6.133 4.492 1.00 94.94 90 ALA A O 1
ATOM 707 N N . THR A 1 91 ? -11.690 4.756 2.954 1.00 96.50 91 THR A N 1
ATOM 708 C CA . THR A 1 91 ? -12.502 5.279 1.846 1.00 96.50 91 THR A CA 1
ATOM 709 C C . THR A 1 91 ? -13.990 4.971 2.036 1.00 96.50 91 THR A C 1
ATOM 711 O O . THR A 1 91 ? -14.831 5.809 1.726 1.00 96.50 91 THR A O 1
ATOM 714 N N . TRP A 1 92 ? -14.341 3.806 2.588 1.00 97.44 92 TRP A N 1
ATOM 715 C CA . TRP A 1 92 ? -15.728 3.499 2.942 1.00 97.44 92 TRP A CA 1
ATOM 716 C C . TRP A 1 92 ? -16.280 4.432 4.025 1.00 97.44 92 TRP A C 1
ATOM 718 O O . TRP A 1 92 ? -17.413 4.885 3.902 1.00 97.44 92 TRP A O 1
ATOM 728 N N . LEU A 1 93 ? -15.495 4.749 5.059 1.00 95.44 93 LEU A N 1
ATOM 729 C CA . LEU A 1 93 ? -15.911 5.688 6.106 1.00 95.44 93 LEU A CA 1
ATOM 730 C C . LEU A 1 93 ? -16.160 7.101 5.563 1.00 95.44 93 LEU A C 1
ATOM 732 O O . LEU A 1 93 ? -17.057 7.773 6.059 1.00 95.44 93 LEU A O 1
ATOM 736 N N . GLU A 1 94 ? -15.403 7.516 4.548 1.00 95.06 94 GLU A N 1
ATOM 737 C CA . GLU A 1 94 ? -15.556 8.824 3.904 1.00 95.06 94 GLU A CA 1
ATOM 738 C C . GLU A 1 94 ? -16.798 8.895 3.002 1.00 95.06 94 GLU A C 1
ATOM 740 O O . GLU A 1 94 ? -17.543 9.871 3.045 1.00 95.06 94 GLU A O 1
ATOM 745 N N . PHE A 1 95 ? -17.036 7.869 2.175 1.00 96.06 95 PHE A N 1
ATOM 746 C CA . PHE A 1 95 ? -18.024 7.957 1.089 1.00 96.06 95 PHE A CA 1
ATOM 747 C C . PHE A 1 95 ? -19.267 7.071 1.251 1.00 96.06 95 PHE A C 1
ATOM 749 O O . PHE A 1 95 ? -20.279 7.357 0.619 1.00 96.06 95 PHE A O 1
ATOM 756 N N . GLN A 1 96 ? -19.205 5.992 2.039 1.00 95.12 96 GLN A N 1
ATOM 757 C CA . GLN A 1 96 ? -20.312 5.054 2.305 1.00 95.12 96 GLN A CA 1
ATOM 758 C C . GLN A 1 96 ? -21.082 4.563 1.055 1.00 95.12 96 GLN A C 1
ATOM 760 O O . GLN A 1 96 ? -22.306 4.434 1.073 1.00 95.12 96 GLN A O 1
ATOM 765 N N . GLN A 1 97 ? -20.371 4.272 -0.038 1.00 96.56 97 GLN A N 1
ATOM 766 C CA . GLN A 1 97 ? -20.945 3.798 -1.306 1.00 96.56 97 GLN A CA 1
ATOM 767 C C . GLN A 1 97 ? -20.091 2.692 -1.945 1.00 96.56 97 GLN A C 1
ATOM 769 O O . GLN A 1 97 ? -19.014 2.360 -1.446 1.00 96.56 97 GLN A O 1
ATOM 774 N N . ASP A 1 98 ? -20.556 2.126 -3.059 1.00 98.12 98 ASP A N 1
ATOM 775 C CA . ASP A 1 98 ? -19.763 1.199 -3.870 1.00 98.12 98 ASP A CA 1
ATOM 776 C C . ASP A 1 98 ? -18.518 1.909 -4.430 1.00 98.12 98 ASP A C 1
ATOM 778 O O . ASP A 1 98 ? -18.609 2.989 -5.019 1.00 98.12 98 ASP A O 1
ATOM 782 N N . LEU A 1 99 ? -17.337 1.315 -4.240 1.00 96.81 99 LEU A N 1
ATOM 783 C CA . LEU A 1 99 ? -16.050 1.959 -4.509 1.00 96.81 99 LEU A CA 1
ATOM 784 C C . LEU A 1 99 ? -15.081 1.016 -5.228 1.00 96.81 99 LEU A C 1
ATOM 786 O O . LEU A 1 99 ? -14.934 -0.157 -4.878 1.00 96.81 99 LEU A O 1
ATOM 790 N N . LEU A 1 100 ? -14.331 1.581 -6.174 1.00 98.06 100 LEU A N 1
ATOM 791 C CA . LEU A 1 100 ? -13.073 1.024 -6.660 1.00 98.06 100 LEU A CA 1
ATOM 792 C C . LEU A 1 100 ? -11.925 1.872 -6.108 1.00 98.06 100 LEU A C 1
ATOM 794 O O . LEU A 1 100 ? -11.682 2.983 -6.575 1.00 98.06 100 LEU A O 1
ATOM 798 N N . VAL A 1 101 ? -11.202 1.342 -5.125 1.00 97.56 101 VAL A N 1
ATOM 799 C CA . VAL A 1 101 ? -10.053 2.021 -4.516 1.00 97.56 101 VAL A CA 1
ATOM 800 C C . VAL A 1 101 ? -8.772 1.539 -5.188 1.00 97.56 101 VAL A C 1
ATOM 802 O O . VAL A 1 101 ? -8.381 0.376 -5.037 1.00 97.56 101 VAL A O 1
ATOM 805 N N . ILE A 1 102 ? -8.120 2.435 -5.932 1.00 97.38 102 ILE A N 1
ATOM 806 C CA . ILE A 1 102 ? -6.871 2.161 -6.649 1.00 97.38 102 ILE A CA 1
ATOM 807 C C . ILE A 1 102 ? -5.712 2.813 -5.909 1.00 97.38 102 ILE A C 1
ATOM 809 O O . ILE A 1 102 ? -5.746 4.009 -5.629 1.00 97.38 102 ILE A O 1
ATOM 813 N N . THR A 1 103 ? -4.658 2.049 -5.632 1.00 94.94 103 THR A N 1
ATOM 814 C CA . THR A 1 103 ? -3.413 2.602 -5.090 1.00 94.94 103 THR A CA 1
ATOM 815 C C . THR A 1 103 ? -2.239 2.300 -5.985 1.00 94.94 103 THR A C 1
ATOM 8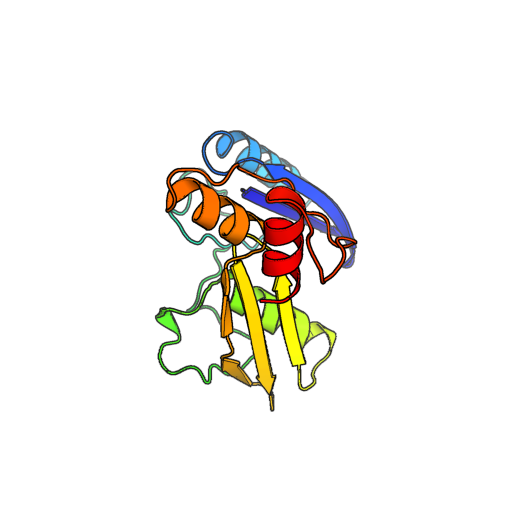17 O O . THR A 1 103 ? -2.101 1.187 -6.479 1.00 94.94 103 THR A O 1
ATOM 820 N N . MET A 1 104 ? -1.388 3.303 -6.190 1.00 92.31 104 MET A N 1
ATOM 821 C CA . MET A 1 104 ? -0.211 3.220 -7.048 1.00 92.31 104 MET A CA 1
ATOM 822 C C . MET A 1 104 ? 1.039 3.392 -6.187 1.00 92.31 104 MET A C 1
ATOM 824 O O . MET A 1 104 ? 1.367 4.490 -5.745 1.00 92.31 104 MET A O 1
ATOM 828 N N . GLY A 1 105 ? 1.725 2.286 -5.917 1.00 90.19 105 GLY A N 1
ATOM 829 C CA . GLY A 1 105 ? 2.972 2.260 -5.161 1.00 90.19 105 GLY A CA 1
ATOM 830 C C . GLY A 1 105 ? 3.928 1.223 -5.734 1.00 90.19 105 GLY A C 1
ATOM 831 O O . GLY A 1 105 ? 4.070 1.101 -6.950 1.00 90.19 105 GLY A O 1
ATOM 832 N N . THR A 1 106 ? 4.573 0.448 -4.858 1.00 92.00 106 THR A N 1
ATOM 833 C CA . THR A 1 106 ? 5.407 -0.698 -5.262 1.00 92.00 106 THR A CA 1
ATOM 834 C C . THR A 1 106 ? 4.637 -1.659 -6.172 1.00 92.00 106 THR A C 1
ATOM 836 O O . THR A 1 106 ? 5.153 -2.084 -7.204 1.00 92.00 106 THR A O 1
ATOM 839 N N . CYS A 1 107 ? 3.383 -1.933 -5.816 1.00 95.69 107 CYS A N 1
ATOM 840 C CA . CYS A 1 107 ? 2.382 -2.543 -6.682 1.00 95.69 107 CYS A CA 1
ATOM 841 C C . CYS A 1 107 ? 1.279 -1.523 -6.977 1.00 95.69 107 CYS A C 1
ATOM 843 O O . CYS A 1 107 ? 1.092 -0.570 -6.214 1.00 95.69 107 CYS A O 1
ATOM 845 N N . ILE A 1 108 ? 0.530 -1.753 -8.051 1.00 96.19 108 ILE A N 1
ATOM 846 C CA . ILE A 1 108 ? -0.788 -1.148 -8.218 1.00 96.19 108 ILE A CA 1
ATOM 847 C C . ILE A 1 108 ? -1.803 -2.134 -7.645 1.00 96.19 108 ILE A C 1
ATOM 849 O O . ILE A 1 108 ? -1.772 -3.320 -7.982 1.00 96.19 108 ILE A O 1
ATOM 853 N N . THR A 1 109 ? -2.670 -1.676 -6.746 1.00 97.56 109 THR A N 1
ATOM 854 C CA . THR A 1 109 ? -3.753 -2.511 -6.210 1.00 97.56 109 THR A CA 1
ATOM 855 C C . THR A 1 109 ? -5.101 -1.916 -6.553 1.00 97.56 109 THR A C 1
ATOM 857 O O . THR A 1 109 ? -5.278 -0.703 -6.508 1.00 97.56 109 THR A O 1
ATOM 860 N N . TYR A 1 110 ? -6.040 -2.794 -6.872 1.00 98.06 110 TYR A N 1
ATOM 861 C CA . TYR A 1 110 ? -7.433 -2.490 -7.152 1.00 98.06 110 TYR A CA 1
ATOM 862 C C . TYR A 1 110 ? -8.256 -3.170 -6.065 1.00 98.06 110 TYR A C 1
ATOM 864 O O . TYR A 1 110 ? -8.089 -4.370 -5.820 1.00 98.06 110 TYR A O 1
ATOM 872 N N . ASN A 1 111 ? -9.108 -2.412 -5.386 1.00 98.19 111 ASN A N 1
ATOM 873 C CA . ASN A 1 111 ? -9.886 -2.895 -4.252 1.00 98.19 111 ASN A CA 1
ATOM 874 C C . ASN A 1 111 ? -11.351 -2.553 -4.478 1.00 98.19 111 ASN A C 1
ATOM 876 O O . ASN A 1 111 ? -11.708 -1.380 -4.536 1.00 98.19 111 ASN A O 1
ATOM 880 N N . ILE A 1 112 ? -12.174 -3.581 -4.637 1.00 98.44 112 ILE A N 1
ATOM 881 C CA . ILE A 1 112 ? -13.603 -3.446 -4.883 1.00 98.44 112 ILE A CA 1
ATOM 882 C C . ILE A 1 112 ? -14.312 -3.544 -3.539 1.00 98.44 112 ILE A C 1
ATOM 884 O O . ILE A 1 112 ? -14.234 -4.568 -2.854 1.00 98.44 112 ILE A O 1
ATOM 888 N N . VAL A 1 113 ? -15.015 -2.478 -3.187 1.00 98.44 113 VAL A N 1
ATOM 889 C CA . VAL A 1 113 ? -15.955 -2.431 -2.072 1.00 98.44 113 VAL A CA 1
ATOM 890 C C . VAL A 1 113 ? -17.345 -2.316 -2.665 1.00 98.44 113 VAL A C 1
ATOM 892 O O . VAL A 1 113 ? -17.589 -1.455 -3.508 1.00 98.44 113 VAL A O 1
ATOM 895 N N . LYS A 1 114 ? -18.240 -3.210 -2.257 1.00 98.19 114 LYS A N 1
ATOM 896 C CA . LYS A 1 114 ? -19.607 -3.244 -2.763 1.00 98.19 114 LYS A CA 1
ATOM 897 C C . LYS A 1 114 ? -20.567 -3.708 -1.682 1.00 98.19 114 LYS A C 1
ATOM 899 O O . LYS A 1 114 ? -20.244 -4.667 -0.980 1.00 98.19 114 LYS A O 1
ATOM 904 N N . ASP A 1 115 ? -21.727 -3.070 -1.571 1.00 97.12 115 ASP A N 1
ATOM 905 C CA . ASP A 1 115 ? -22.772 -3.445 -0.608 1.00 97.12 115 ASP A CA 1
ATOM 906 C C . ASP A 1 115 ? -22.235 -3.515 0.840 1.00 97.12 115 ASP A C 1
ATOM 908 O O . ASP A 1 115 ? -22.526 -4.451 1.579 1.00 97.12 115 ASP A O 1
ATOM 912 N N . GLY A 1 116 ? -21.356 -2.580 1.229 1.00 96.81 116 GLY A N 1
ATOM 913 C CA . GLY A 1 116 ? -20.736 -2.562 2.563 1.00 96.81 116 GLY A CA 1
ATOM 914 C C . GLY A 1 116 ? -19.707 -3.670 2.832 1.00 96.81 116 GLY A C 1
ATOM 915 O O . GLY A 1 116 ? -19.277 -3.842 3.973 1.00 96.81 116 GLY A O 1
ATOM 916 N N . ALA A 1 117 ? -19.266 -4.401 1.804 1.00 97.81 117 ALA A N 1
ATOM 917 C CA . ALA A 1 117 ? -18.296 -5.483 1.936 1.00 97.81 117 ALA A CA 1
ATOM 918 C C . ALA A 1 117 ? -17.075 -5.299 1.023 1.00 97.81 117 ALA A C 1
ATOM 920 O O . ALA A 1 117 ? -17.186 -4.887 -0.134 1.00 97.81 117 ALA A O 1
ATOM 921 N N . PHE A 1 118 ? -15.899 -5.691 1.510 1.00 98.12 118 PHE A N 1
ATOM 922 C CA . PHE A 1 118 ? -14.700 -5.846 0.691 1.00 98.12 118 PHE A CA 1
ATOM 923 C C . PHE A 1 118 ? -14.823 -7.114 -0.161 1.00 98.12 118 PHE A C 1
ATOM 925 O O . PHE A 1 118 ? -14.842 -8.213 0.388 1.00 98.12 118 PHE A O 1
ATOM 932 N N . LYS A 1 119 ? -14.887 -6.974 -1.490 1.00 97.94 119 LYS A N 1
ATOM 933 C CA . LYS A 1 119 ? -15.109 -8.087 -2.437 1.00 97.94 119 LYS A CA 1
ATOM 934 C C . LYS A 1 119 ? -13.828 -8.644 -3.064 1.00 97.94 119 LYS A C 1
ATOM 936 O O . LYS A 1 119 ? -13.877 -9.647 -3.768 1.00 97.94 119 LYS A O 1
ATOM 941 N N . GLY A 1 120 ? -12.685 -7.987 -2.871 1.00 97.31 120 GLY A N 1
ATOM 942 C CA . GLY A 1 120 ? -11.422 -8.362 -3.512 1.00 97.31 120 GLY A CA 1
ATOM 943 C C . GLY A 1 120 ? -10.946 -7.340 -4.538 1.00 97.31 120 GLY A C 1
ATOM 944 O O . GLY A 1 120 ? -11.021 -6.137 -4.304 1.00 97.31 120 GLY A O 1
ATOM 945 N N . GLY A 1 121 ? -10.381 -7.815 -5.648 1.00 97.25 121 GLY A N 1
ATOM 946 C CA . GLY A 1 121 ? -9.855 -6.984 -6.733 1.00 97.25 121 GLY A CA 1
ATOM 947 C C . GLY A 1 121 ? -8.568 -7.560 -7.322 1.00 97.25 121 GLY A C 1
ATOM 948 O O . GLY A 1 121 ? -8.413 -8.777 -7.375 1.00 97.25 121 GLY A O 1
ATOM 949 N N . ALA A 1 122 ? -7.637 -6.704 -7.740 1.00 97.88 122 ALA A N 1
ATOM 950 C CA . ALA A 1 122 ? -6.431 -7.108 -8.465 1.00 97.88 122 ALA A CA 1
ATOM 951 C C . ALA A 1 122 ? -5.152 -6.501 -7.869 1.00 97.88 122 ALA A C 1
ATOM 953 O O . ALA A 1 122 ? -5.187 -5.483 -7.176 1.00 97.88 122 ALA A O 1
ATOM 954 N N . ILE A 1 123 ? -4.013 -7.134 -8.151 1.00 97.56 123 ILE A N 1
ATOM 955 C CA . ILE A 1 123 ? -2.673 -6.635 -7.829 1.00 97.56 123 ILE A CA 1
ATOM 956 C C . ILE A 1 123 ? -1.828 -6.762 -9.094 1.00 97.56 123 ILE A C 1
ATOM 958 O O . ILE A 1 123 ? -1.754 -7.844 -9.671 1.00 97.56 123 ILE A O 1
ATOM 962 N N . SER A 1 124 ? -1.165 -5.683 -9.498 1.00 96.56 124 SER A N 1
ATOM 963 C CA . SER A 1 124 ? -0.192 -5.694 -10.589 1.00 96.56 124 SER A CA 1
ATOM 964 C C . SER A 1 124 ? 1.130 -5.055 -10.154 1.00 96.56 124 SER A C 1
ATOM 966 O O . SER A 1 124 ? 1.162 -4.279 -9.193 1.00 96.56 124 SER A O 1
ATOM 968 N N . PRO A 1 125 ? 2.241 -5.332 -10.857 1.00 96.75 125 PRO A N 1
ATOM 969 C CA . PRO A 1 125 ? 3.489 -4.611 -10.645 1.00 96.75 125 PRO A CA 1
ATOM 970 C C . PRO A 1 125 ? 3.290 -3.101 -10.802 1.00 96.75 125 PRO A C 1
ATOM 972 O O . PRO A 1 125 ? 2.637 -2.656 -11.750 1.00 96.75 125 PRO A O 1
ATOM 975 N N . GLY A 1 126 ? 3.867 -2.316 -9.890 1.00 95.94 126 GLY A N 1
ATOM 976 C CA . GLY A 1 126 ? 3.917 -0.863 -10.016 1.00 95.94 126 GLY A CA 1
ATOM 977 C C . GLY A 1 126 ? 4.864 -0.428 -11.128 1.00 95.94 126 GLY A C 1
ATOM 978 O O . GLY A 1 126 ? 5.737 -1.188 -11.546 1.00 95.94 126 GLY A O 1
ATOM 979 N N . LEU A 1 127 ? 4.730 0.814 -11.593 1.00 94.56 127 LEU A N 1
ATOM 980 C CA . LEU A 1 127 ? 5.479 1.317 -12.755 1.00 94.56 127 LEU A CA 1
ATOM 981 C C . LEU A 1 127 ? 6.997 1.133 -12.601 1.00 94.56 127 LEU A C 1
ATOM 983 O O . LEU A 1 127 ? 7.655 0.589 -13.483 1.00 94.56 127 LEU A O 1
ATOM 987 N N . GLN A 1 128 ? 7.548 1.500 -11.441 1.00 94.50 128 GLN A N 1
ATOM 988 C CA . GLN A 1 128 ? 8.981 1.342 -11.164 1.00 94.50 128 GLN A CA 1
ATOM 989 C C . GLN A 1 128 ? 9.412 -0.127 -11.094 1.00 94.50 128 GLN A C 1
ATOM 991 O O . GLN A 1 128 ? 10.497 -0.476 -11.554 1.00 94.50 128 GLN A O 1
ATOM 996 N N . MET A 1 129 ? 8.555 -1.003 -10.559 1.00 96.31 129 MET A N 1
ATOM 997 C CA . MET A 1 129 ? 8.817 -2.442 -10.540 1.00 96.31 129 MET A CA 1
ATOM 998 C C . MET A 1 129 ? 8.870 -3.006 -11.961 1.00 96.31 129 MET A C 1
ATOM 1000 O O . MET A 1 129 ? 9.737 -3.825 -12.235 1.00 96.31 129 MET A O 1
ATOM 1004 N N . ARG A 1 130 ? 7.999 -2.550 -12.870 1.00 96.56 130 ARG A N 1
ATOM 1005 C CA . ARG A 1 130 ? 8.002 -2.980 -14.279 1.00 96.56 130 ARG A CA 1
ATOM 1006 C C . ARG A 1 130 ? 9.311 -2.606 -14.979 1.00 96.56 130 ARG A C 1
ATOM 1008 O O . ARG A 1 130 ? 9.940 -3.476 -15.573 1.00 96.56 130 ARG A O 1
ATOM 1015 N N . PHE A 1 131 ? 9.770 -1.355 -14.848 1.00 97.19 131 PHE A N 1
ATOM 1016 C CA . PHE A 1 131 ? 11.072 -0.935 -15.395 1.00 97.19 131 PHE A CA 1
ATOM 1017 C C . PHE A 1 131 ? 12.225 -1.760 -14.831 1.00 97.19 131 PHE A C 1
ATOM 1019 O O . PHE A 1 131 ? 13.079 -2.236 -15.578 1.00 97.19 131 PHE A O 1
ATOM 1026 N N . ARG A 1 132 ? 12.231 -1.963 -13.512 1.00 96.81 132 ARG A N 1
ATOM 1027 C CA . ARG A 1 132 ? 13.267 -2.748 -12.851 1.00 96.81 132 ARG A CA 1
ATOM 1028 C C . ARG A 1 132 ? 13.242 -4.213 -13.275 1.00 96.81 132 ARG A C 1
ATOM 1030 O O . ARG A 1 132 ? 14.296 -4.764 -13.539 1.00 96.81 132 ARG A O 1
ATOM 1037 N N . ALA A 1 133 ? 12.068 -4.823 -13.406 1.00 96.75 133 ALA A N 1
ATOM 1038 C CA . ALA A 1 133 ? 11.940 -6.197 -13.875 1.00 96.75 133 ALA A CA 1
ATOM 1039 C C . ALA A 1 133 ? 12.504 -6.356 -15.294 1.00 96.75 133 ALA A C 1
ATOM 1041 O O . ALA A 1 133 ? 13.265 -7.282 -15.547 1.00 96.75 133 ALA A O 1
ATOM 1042 N N . MET A 1 134 ? 12.204 -5.428 -16.206 1.00 97.12 134 MET A N 1
ATOM 1043 C CA . MET A 1 134 ? 12.782 -5.463 -17.552 1.00 97.12 134 MET A CA 1
ATOM 1044 C C . MET A 1 134 ? 14.307 -5.310 -17.530 1.00 97.12 134 MET A C 1
ATOM 1046 O O . MET A 1 134 ? 14.982 -5.990 -18.295 1.00 97.12 134 MET A O 1
ATOM 1050 N N . LYS A 1 135 ? 14.866 -4.483 -16.634 1.00 97.31 135 LYS A N 1
ATOM 1051 C CA . LYS A 1 135 ? 16.322 -4.382 -16.464 1.00 97.31 135 LYS A CA 1
ATOM 1052 C C . LYS A 1 135 ? 16.942 -5.651 -15.868 1.00 97.31 135 LYS A C 1
ATOM 1054 O O . LYS A 1 135 ? 17.970 -6.111 -16.354 1.00 97.31 135 LYS A O 1
ATOM 1059 N N . ASP A 1 136 ? 16.352 -6.168 -14.797 1.00 97.62 136 ASP A N 1
ATOM 1060 C CA . ASP A 1 136 ? 16.939 -7.225 -13.970 1.00 97.62 136 ASP A CA 1
ATOM 1061 C C . ASP A 1 136 ? 16.763 -8.619 -14.607 1.00 97.62 136 ASP A C 1
ATOM 1063 O O . ASP A 1 136 ? 17.579 -9.506 -14.369 1.00 97.62 136 ASP A O 1
ATOM 1067 N N . TYR A 1 137 ? 15.730 -8.816 -15.438 1.00 97.31 137 TYR A N 1
ATOM 1068 C CA . TYR A 1 137 ? 15.414 -10.098 -16.087 1.00 97.31 137 TYR A CA 1
ATOM 1069 C C . TYR A 1 137 ? 15.716 -10.136 -17.595 1.00 97.31 137 TYR A C 1
ATOM 1071 O O . TYR A 1 137 ? 15.270 -11.052 -18.286 1.00 97.31 137 TYR A O 1
ATOM 1079 N N . THR A 1 138 ? 16.477 -9.174 -18.127 1.00 97.00 138 THR A N 1
ATOM 1080 C CA . THR A 1 138 ? 16.978 -9.208 -19.513 1.00 97.00 138 THR A CA 1
ATOM 1081 C C . THR A 1 138 ? 18.447 -8.782 -19.581 1.00 97.00 138 THR A C 1
ATOM 1083 O O . THR A 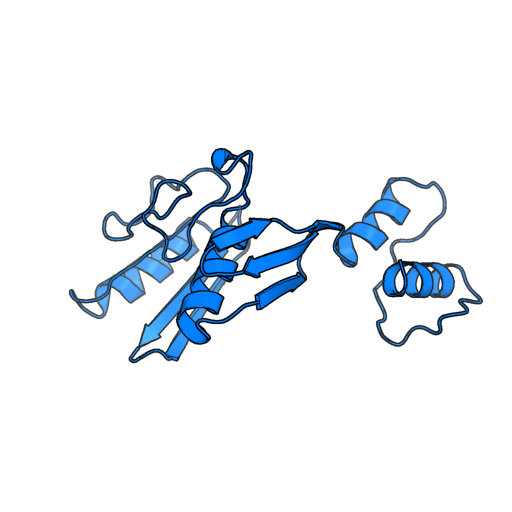1 138 ? 18.955 -8.136 -18.667 1.00 97.00 138 THR A O 1
ATOM 1086 N N . SER A 1 139 ? 19.153 -9.151 -20.654 1.00 95.38 139 SER A N 1
ATOM 1087 C CA . SER A 1 139 ? 20.580 -8.841 -20.824 1.00 95.38 139 SER A CA 1
ATOM 1088 C C . SER A 1 139 ? 20.834 -7.356 -21.093 1.00 95.38 139 SER A C 1
ATOM 1090 O O . SER A 1 139 ? 21.633 -6.719 -20.405 1.00 95.38 139 SER A O 1
ATOM 1092 N N . ASP A 1 140 ? 20.132 -6.806 -22.084 1.00 95.94 140 ASP A N 1
ATOM 1093 C CA . ASP A 1 140 ? 20.557 -5.572 -22.755 1.00 95.94 140 ASP A CA 1
ATOM 1094 C C . ASP A 1 140 ? 19.655 -4.369 -22.475 1.00 95.94 140 ASP A C 1
ATOM 1096 O O . ASP A 1 140 ? 20.000 -3.241 -22.835 1.00 95.94 140 ASP A O 1
ATOM 1100 N N . LEU A 1 141 ? 18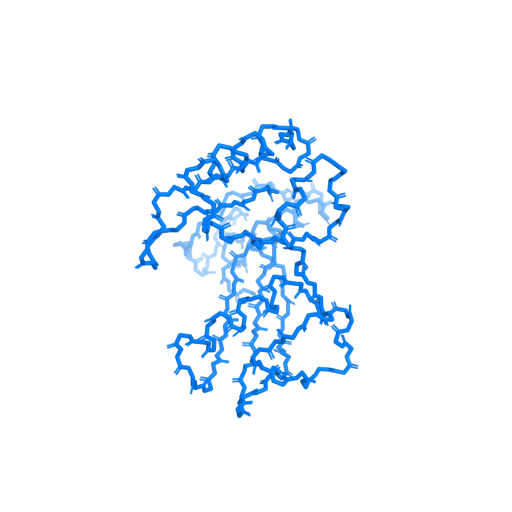.503 -4.566 -21.822 1.00 98.06 141 LEU A N 1
ATOM 1101 C CA . LEU A 1 141 ? 17.625 -3.440 -21.524 1.00 98.06 141 LEU A CA 1
ATOM 1102 C C . LEU A 1 141 ? 18.256 -2.553 -20.438 1.00 98.06 141 LEU A C 1
ATOM 1104 O O . LEU A 1 141 ? 18.774 -3.063 -19.437 1.00 98.06 141 LEU A O 1
ATOM 1108 N N . PRO A 1 142 ? 18.248 -1.219 -20.607 1.00 96.38 142 PRO A N 1
ATOM 1109 C CA . PRO A 1 142 ? 18.705 -0.294 -19.581 1.00 96.38 142 PRO A CA 1
ATOM 1110 C C . PRO A 1 142 ? 17.627 -0.074 -18.514 1.00 96.38 142 PRO A C 1
ATOM 1112 O O . PRO A 1 142 ? 16.436 -0.288 -18.743 1.00 96.38 142 PRO A O 1
ATOM 1115 N N . LEU A 1 143 ? 18.042 0.412 -17.342 1.00 97.31 143 LEU A N 1
ATOM 1116 C CA . LEU A 1 143 ? 17.093 0.957 -16.378 1.00 97.31 143 LEU A CA 1
ATOM 1117 C C . LEU A 1 143 ? 16.652 2.334 -16.875 1.00 97.31 143 LEU A C 1
ATOM 1119 O O . LEU A 1 143 ? 17.467 3.250 -16.975 1.00 97.31 143 LEU A O 1
ATOM 1123 N N . VAL A 1 144 ? 15.367 2.464 -17.184 1.00 95.44 144 VAL A N 1
ATOM 1124 C CA . VAL A 1 144 ? 14.779 3.681 -17.747 1.00 95.44 144 VAL A CA 1
ATOM 1125 C C . VAL A 1 144 ? 13.985 4.430 -16.685 1.00 95.44 144 VAL A C 1
ATOM 1127 O O . VAL A 1 144 ? 13.287 3.826 -15.868 1.00 95.44 144 VAL A O 1
ATOM 1130 N N . LYS A 1 145 ? 14.063 5.764 -16.710 1.00 94.75 145 LYS A N 1
ATOM 1131 C CA . LYS A 1 145 ? 13.174 6.619 -15.923 1.00 94.75 145 LYS A CA 1
ATOM 1132 C C . LYS A 1 145 ? 11.799 6.659 -16.590 1.00 94.75 145 LYS A C 1
ATOM 1134 O O . LYS A 1 145 ? 11.691 6.923 -17.785 1.00 94.75 145 LYS A O 1
ATOM 1139 N N . GLY A 1 146 ? 10.750 6.430 -15.805 1.00 94.06 146 GLY A N 1
ATOM 1140 C CA . GLY A 1 146 ? 9.376 6.521 -16.294 1.00 94.06 146 GLY A CA 1
ATOM 1141 C C . GLY A 1 146 ? 9.024 7.916 -16.815 1.00 94.06 146 GLY A C 1
ATOM 1142 O O . GLY A 1 146 ? 9.394 8.921 -16.203 1.00 94.06 146 GLY A O 1
ATOM 1143 N N . ASN A 1 147 ? 8.285 7.948 -17.922 1.00 95.19 147 ASN A N 1
ATOM 1144 C CA . ASN A 1 147 ? 7.741 9.155 -18.530 1.00 95.19 147 ASN A CA 1
ATOM 1145 C C . ASN A 1 147 ? 6.253 8.920 -18.854 1.00 95.19 147 ASN A C 1
ATOM 1147 O O . ASN A 1 147 ? 5.971 8.172 -19.790 1.00 95.19 147 ASN A O 1
ATOM 1151 N N . PRO A 1 148 ? 5.307 9.512 -18.102 1.00 92.38 148 PRO A N 1
ATOM 1152 C CA . PRO A 1 148 ? 3.875 9.324 -18.353 1.00 92.38 148 PRO A CA 1
ATOM 1153 C C . PRO A 1 148 ? 3.422 9.907 -19.701 1.00 92.38 148 PRO A C 1
ATOM 1155 O O . PRO A 1 148 ? 2.462 9.413 -20.276 1.00 92.38 148 PRO A O 1
ATOM 1158 N N . GLU A 1 149 ? 4.157 10.882 -20.241 1.00 95.56 149 GLU A N 1
ATOM 1159 C CA . GLU A 1 149 ? 3.864 11.540 -21.522 1.00 95.56 149 GLU A CA 1
ATOM 1160 C C . GLU A 1 149 ? 4.544 10.848 -22.718 1.00 95.56 149 GLU A C 1
ATOM 1162 O O . GLU A 1 149 ? 4.601 11.398 -23.819 1.00 95.56 149 GLU A O 1
ATOM 1167 N N . ALA A 1 150 ? 5.133 9.663 -22.521 1.00 95.50 150 ALA A N 1
ATOM 1168 C CA . ALA A 1 150 ? 5.789 8.942 -23.605 1.00 95.50 150 ALA A CA 1
ATOM 1169 C C . ALA A 1 150 ? 4.777 8.565 -24.707 1.00 95.50 150 ALA A C 1
ATOM 1171 O O . ALA A 1 150 ? 3.705 8.038 -24.392 1.00 95.50 150 ALA A O 1
ATOM 1172 N N . PRO A 1 151 ? 5.106 8.777 -25.998 1.00 95.50 151 PRO A N 1
ATOM 1173 C CA . PRO A 1 151 ? 4.252 8.346 -27.098 1.00 95.50 151 PRO A CA 1
ATOM 1174 C C . PRO A 1 151 ? 3.994 6.840 -27.053 1.00 95.50 151 PRO A C 1
ATOM 1176 O O . PRO A 1 151 ? 4.893 6.066 -26.735 1.00 95.50 151 PRO A O 1
ATOM 1179 N N . ILE A 1 152 ? 2.796 6.415 -27.464 1.00 95.25 152 ILE A N 1
ATOM 1180 C CA . ILE A 1 152 ? 2.446 4.986 -27.557 1.00 95.25 152 ILE A CA 1
ATOM 1181 C C . ILE A 1 152 ? 3.400 4.244 -28.511 1.00 95.25 152 ILE A C 1
ATOM 1183 O O . ILE A 1 152 ? 3.766 3.098 -28.260 1.00 95.25 152 ILE A O 1
ATOM 1187 N N . LEU A 1 153 ? 3.831 4.897 -29.597 1.00 97.12 153 LEU A N 1
ATOM 1188 C CA . LEU A 1 153 ? 4.839 4.356 -30.505 1.00 97.12 153 LEU A CA 1
ATOM 1189 C C . LEU A 1 153 ? 6.241 4.803 -30.071 1.00 97.12 153 LEU A C 1
ATOM 1191 O O . LEU A 1 153 ? 6.700 5.885 -30.437 1.00 97.12 153 LEU A O 1
ATOM 1195 N N . GLY A 1 154 ? 6.938 3.951 -29.321 1.00 96.44 154 GLY A N 1
ATOM 1196 C CA . GLY A 1 154 ? 8.357 4.130 -29.032 1.00 96.44 154 GLY A CA 1
ATOM 1197 C C . GLY A 1 154 ? 9.228 3.804 -30.250 1.00 96.44 154 GLY A C 1
ATOM 1198 O O . GLY A 1 154 ? 9.140 2.712 -30.801 1.00 96.44 154 GLY A O 1
ATOM 1199 N N . THR A 1 155 ? 10.099 4.728 -30.662 1.00 97.75 155 THR A N 1
ATOM 1200 C CA . THR A 1 155 ? 11.046 4.533 -31.786 1.00 97.75 155 THR A CA 1
ATOM 1201 C C . THR A 1 155 ? 12.500 4.366 -31.331 1.00 97.75 155 THR A C 1
ATOM 1203 O O . THR A 1 155 ? 13.428 4.409 -32.135 1.00 97.75 155 THR A O 1
ATOM 1206 N N . SER A 1 156 ? 12.709 4.190 -30.028 1.00 97.75 156 SER A N 1
ATOM 1207 C CA . SER A 1 156 ? 13.985 3.859 -29.391 1.00 97.75 156 SER A CA 1
ATOM 1208 C C . SER A 1 156 ? 13.746 2.806 -28.307 1.00 97.75 156 SER A C 1
ATOM 1210 O O . SER A 1 156 ? 12.602 2.601 -27.893 1.00 97.75 156 SER A O 1
ATOM 1212 N N . THR A 1 157 ? 14.799 2.146 -27.814 1.00 9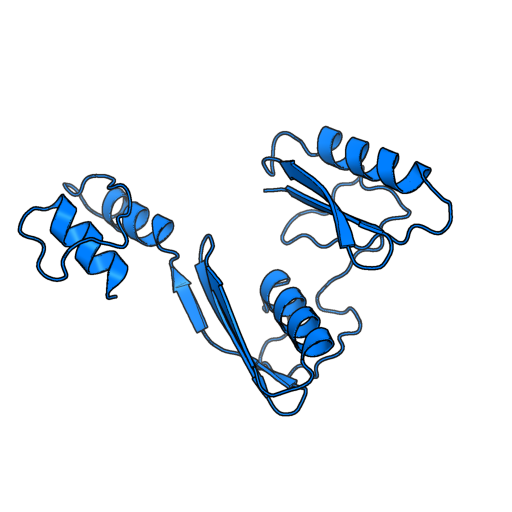7.69 157 THR A N 1
ATOM 1213 C CA . THR A 1 157 ? 14.675 1.193 -26.695 1.00 97.69 157 THR A CA 1
ATOM 1214 C C . THR A 1 157 ? 14.057 1.864 -25.471 1.00 97.69 157 THR A C 1
ATOM 1216 O O . THR A 1 157 ? 13.108 1.341 -24.898 1.00 97.69 157 THR A O 1
ATOM 1219 N N . GLU A 1 158 ? 14.535 3.057 -25.108 1.00 97.56 158 GLU A N 1
ATOM 1220 C CA . GLU A 1 158 ? 13.991 3.828 -23.987 1.00 97.56 158 GLU A CA 1
ATOM 1221 C C . GLU A 1 158 ? 12.509 4.169 -24.190 1.00 97.56 158 GLU A C 1
ATOM 1223 O O . GLU A 1 158 ? 11.689 3.891 -23.315 1.00 97.56 158 GLU A O 1
ATOM 1228 N N . GLY A 1 159 ? 12.155 4.705 -25.363 1.00 97.75 159 GLY A N 1
ATOM 1229 C CA . GLY A 1 159 ? 10.776 5.065 -25.683 1.00 97.75 159 GLY A CA 1
ATOM 1230 C C . GLY A 1 159 ? 9.848 3.851 -25.718 1.00 97.75 159 GLY A C 1
ATOM 1231 O O . GLY A 1 159 ? 8.723 3.933 -25.243 1.00 97.75 159 GLY A O 1
ATOM 1232 N N . SER A 1 160 ? 10.328 2.703 -26.208 1.00 97.38 160 SER A N 1
ATOM 1233 C CA . SER A 1 160 ? 9.559 1.449 -26.233 1.00 97.38 160 SER A CA 1
ATOM 1234 C C . SER A 1 160 ? 9.304 0.913 -24.825 1.00 97.38 160 SER A C 1
ATOM 1236 O O . SER A 1 160 ? 8.206 0.441 -24.539 1.00 97.38 160 SER A O 1
ATOM 1238 N N . LEU A 1 161 ? 10.287 1.026 -23.923 1.00 97.62 161 LEU A N 1
ATOM 1239 C CA . LEU A 1 161 ? 10.128 0.654 -22.515 1.00 97.62 161 LEU A CA 1
ATOM 1240 C C . LEU A 1 161 ? 9.144 1.582 -21.797 1.00 97.62 161 LEU A C 1
ATOM 1242 O O . LEU A 1 161 ? 8.291 1.100 -21.055 1.00 97.62 161 LEU A O 1
ATOM 1246 N N . GLN A 1 162 ? 9.237 2.897 -22.022 1.00 97.56 162 GLN A N 1
ATOM 1247 C CA . GLN A 1 162 ? 8.298 3.868 -21.448 1.00 97.56 162 GLN A CA 1
ATOM 1248 C C . GLN A 1 162 ? 6.873 3.636 -21.957 1.00 97.56 162 GLN A C 1
ATOM 1250 O O . GLN A 1 162 ? 5.953 3.520 -21.149 1.00 97.56 162 GLN A O 1
ATOM 1255 N N . ALA A 1 163 ? 6.704 3.491 -23.273 1.00 97.00 163 ALA A N 1
ATOM 1256 C CA . ALA A 1 163 ? 5.419 3.197 -23.894 1.00 97.00 163 ALA A CA 1
ATOM 1257 C C . ALA A 1 163 ? 4.814 1.900 -23.345 1.00 97.00 163 ALA A C 1
ATOM 1259 O O . ALA A 1 163 ? 3.685 1.906 -22.862 1.00 97.00 163 ALA A O 1
ATOM 1260 N N . GLY A 1 164 ? 5.588 0.808 -23.341 1.00 96.19 164 GLY A N 1
ATOM 1261 C CA . GLY A 1 164 ? 5.148 -0.493 -22.839 1.00 96.19 164 GLY A CA 1
ATOM 1262 C C . GLY A 1 164 ? 4.702 -0.449 -21.377 1.00 96.19 164 GLY A C 1
ATOM 1263 O O . GLY A 1 164 ? 3.653 -0.990 -21.042 1.00 96.19 164 GLY A O 1
ATOM 1264 N N . VAL A 1 165 ? 5.444 0.242 -20.504 1.00 96.25 165 VAL A N 1
ATOM 1265 C CA . VAL A 1 165 ? 5.071 0.3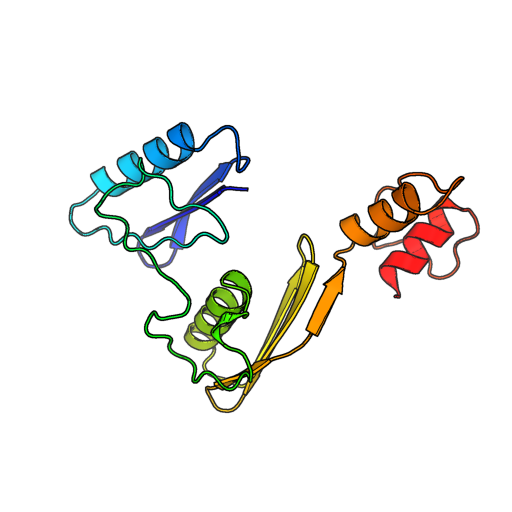80 -19.084 1.00 96.25 165 VAL A CA 1
ATOM 1266 C C . VAL A 1 165 ? 3.791 1.192 -18.888 1.00 96.25 165 VAL A C 1
ATOM 1268 O O . VAL A 1 165 ? 3.051 0.892 -17.950 1.00 96.25 165 VAL A O 1
ATOM 1271 N N . ASN A 1 166 ? 3.528 2.184 -19.742 1.00 93.62 166 ASN A N 1
ATOM 1272 C CA . ASN A 1 166 ? 2.347 3.042 -19.640 1.00 93.62 166 ASN A CA 1
ATOM 1273 C C . ASN A 1 166 ? 1.058 2.362 -20.129 1.00 93.62 166 ASN A C 1
ATOM 1275 O O . ASN A 1 166 ? -0.014 2.707 -19.637 1.00 93.62 166 ASN A O 1
ATOM 1279 N N . VAL A 1 167 ? 1.142 1.429 -21.086 1.00 91.56 167 VAL A N 1
ATOM 1280 C CA . VAL A 1 167 ? -0.047 0.819 -21.720 1.00 91.56 167 VAL A CA 1
ATOM 1281 C C . VAL A 1 167 ? -0.373 -0.601 -21.247 1.00 91.56 167 VAL A C 1
ATOM 1283 O O . VAL A 1 167 ? -1.499 -1.048 -21.458 1.00 91.56 167 VAL A O 1
ATOM 1286 N N . ALA A 1 168 ? 0.590 -1.317 -20.656 1.00 82.38 168 ALA A N 1
ATOM 1287 C CA . ALA A 1 168 ? 0.425 -2.705 -20.201 1.00 82.38 168 ALA A CA 1
ATOM 1288 C C . ALA A 1 168 ? -0.036 -2.845 -18.738 1.00 82.38 168 ALA A C 1
ATOM 1290 O O . ALA A 1 168 ? -0.053 -1.851 -17.976 1.00 82.38 168 ALA A O 1
#

Secondary structure (DSSP, 8-state):
-EEEEEEETTEEEEEEEE-TTT-HHHHHHHHHHHHTS-TT--EEE--SSPPPTTS-TTEEEP-TTS--SSEE--S-GGGS-HHHHHHHHHHHHHH-S-EEEEEESSEEEEEEEETTEEEEEEEEE-HHHHHHHHHHTSSSPPP----TT--SS--SHHHHHHHHHHH-

pLDDT: mean 93.56, std 4.73, range [70.62, 98.44]

Radius of gyration: 19.74 Å; chains: 1; bounding box: 43×35×59 Å

Foldseek 3Di:
DDKDFDDDPRDTPDIDDDDDPPCPVVVQVVVVVSCVVDVPDQAEDEDPDDDDPSHDPSHHYDDLPDDAQAAEQDPCSVPDDPVLRVQVRVVCVVPVAWDFDWDADQWTWTWTDHPRHTNGGDIGGHLQRQLVCCVVVDDDQDREDADLPQDCDQPDSNSPSNNVSNPD